Protein AF-A0A7S4KTT1-F1 (afdb_monomer_lite)

Sequence (158 aa):
GYRNRVDYTIGHRDDLTLSSSKPCIGFSTGAFKDGHHTVTRITPCKITSKIFTEIAQKAESFLQDWWKIHPTIFTGYDKRTHWGFWRRLSMRATHDQQIMLIVQTMSEEWLIEALGKNHDGKQTDVERDKGLFHRLQEEFTSVFSQMCASLQWQEHDG

Structure (mmCIF, N/CA/C/O backbone):
data_AF-A0A7S4KTT1-F1
#
_entry.id   AF-A0A7S4KTT1-F1
#
loop_
_atom_site.group_PDB
_atom_site.id
_atom_site.type_symbol
_atom_site.label_atom_id
_atom_site.label_alt_id
_atom_site.label_comp_id
_atom_site.label_asym_id
_atom_site.label_entity_id
_atom_site.label_seq_id
_atom_site.pdbx_PDB_ins_code
_atom_site.Cartn_x
_atom_site.Cartn_y
_atom_site.Cartn_z
_atom_site.occupancy
_atom_site.B_iso_or_equiv
_atom_site.auth_seq_id
_atom_site.auth_comp_id
_atom_site.auth_asym_id
_atom_site.auth_atom_id
_atom_site.pdbx_PDB_model_num
ATOM 1 N N . GLY A 1 1 ? -16.383 -0.518 15.746 1.00 64.56 1 GLY A N 1
ATOM 2 C CA . GLY A 1 1 ? -16.850 -1.389 14.651 1.00 64.56 1 GLY A CA 1
ATOM 3 C C . GLY A 1 1 ? -16.738 -2.843 15.066 1.00 64.56 1 GLY A C 1
ATOM 4 O O . GLY A 1 1 ? -15.915 -3.133 15.920 1.00 64.56 1 GLY A O 1
ATOM 5 N N . TYR A 1 2 ? -17.551 -3.739 14.498 1.00 83.62 2 TYR A N 1
ATOM 6 C CA . TYR A 1 2 ? -17.532 -5.176 14.828 1.00 83.62 2 TYR A CA 1
ATOM 7 C C . TYR A 1 2 ? -16.570 -5.994 13.950 1.00 83.62 2 TYR A C 1
ATOM 9 O O . TYR A 1 2 ? -16.252 -7.134 14.280 1.00 83.62 2 TYR A O 1
ATOM 17 N N . ARG A 1 3 ? -16.110 -5.452 12.809 1.00 88.19 3 ARG A N 1
ATOM 18 C CA . ARG A 1 3 ? -15.126 -6.140 11.968 1.00 88.19 3 ARG A CA 1
ATOM 19 C C . ARG A 1 3 ? -13.734 -5.991 12.560 1.00 88.19 3 ARG A C 1
ATOM 21 O O . ARG A 1 3 ? -13.213 -4.885 12.675 1.00 88.19 3 ARG A O 1
ATOM 28 N N . ASN A 1 4 ? -13.113 -7.133 12.819 1.00 90.12 4 ASN A N 1
ATOM 29 C CA . ASN A 1 4 ? -11.733 -7.237 13.274 1.00 90.12 4 ASN A CA 1
ATOM 30 C C . ASN A 1 4 ? -10.716 -7.332 12.123 1.00 90.12 4 ASN A C 1
ATOM 32 O O . ASN A 1 4 ? -9.525 -7.422 12.384 1.00 90.12 4 ASN A O 1
ATOM 36 N N . ARG A 1 5 ? -11.160 -7.328 10.859 1.00 93.69 5 ARG A N 1
ATOM 37 C CA . ARG A 1 5 ? -10.304 -7.366 9.666 1.00 93.69 5 ARG A CA 1
ATOM 38 C C . ARG A 1 5 ? -10.752 -6.333 8.638 1.00 93.69 5 ARG A C 1
ATOM 40 O O . ARG A 1 5 ? -11.953 -6.176 8.399 1.00 93.69 5 ARG A O 1
ATOM 47 N N . VAL A 1 6 ? -9.781 -5.698 7.988 1.00 93.94 6 VAL A N 1
ATOM 48 C CA . VAL A 1 6 ? -9.981 -4.824 6.831 1.00 93.94 6 VAL A CA 1
ATOM 49 C C . VAL A 1 6 ? -8.907 -5.082 5.776 1.00 93.94 6 VAL A C 1
ATOM 51 O O . VAL A 1 6 ? -7.746 -5.313 6.105 1.00 93.94 6 VAL A O 1
ATOM 54 N N . ASP A 1 7 ? -9.301 -5.044 4.507 1.00 94.50 7 ASP A N 1
ATOM 55 C CA . ASP A 1 7 ? -8.405 -5.179 3.363 1.00 94.50 7 ASP A CA 1
ATOM 56 C C . ASP A 1 7 ? -8.570 -3.930 2.484 1.00 94.50 7 ASP A C 1
ATOM 58 O O . ASP A 1 7 ? -9.612 -3.722 1.858 1.00 94.50 7 ASP A O 1
ATOM 62 N N . TYR A 1 8 ? -7.546 -3.082 2.464 1.00 94.81 8 TYR A N 1
ATOM 63 C CA . TYR A 1 8 ? -7.457 -1.890 1.632 1.00 94.81 8 TYR A CA 1
ATOM 64 C C . TYR A 1 8 ? -6.677 -2.177 0.350 1.00 94.81 8 TYR A C 1
ATOM 66 O O . TYR A 1 8 ? -5.670 -2.882 0.347 1.00 94.81 8 TYR A O 1
ATOM 74 N N . THR A 1 9 ? -7.123 -1.585 -0.750 1.00 93.94 9 THR A N 1
ATOM 75 C CA . THR A 1 9 ? -6.396 -1.570 -2.022 1.00 93.94 9 THR A CA 1
ATOM 76 C C . THR A 1 9 ? -5.395 -0.423 -2.027 1.00 93.94 9 THR A C 1
ATOM 78 O O . THR A 1 9 ? -5.699 0.654 -1.515 1.00 93.94 9 THR A O 1
ATOM 81 N N . ILE A 1 10 ? -4.218 -0.661 -2.611 1.00 94.12 10 ILE A N 1
ATOM 82 C CA . ILE A 1 10 ? -3.244 0.388 -2.908 1.00 94.12 10 ILE A CA 1
ATOM 83 C C . ILE A 1 10 ? -3.276 0.633 -4.416 1.00 94.12 10 ILE A C 1
ATOM 85 O O . ILE A 1 10 ? -3.119 -0.305 -5.193 1.00 94.12 10 ILE A O 1
ATOM 89 N N . GLY A 1 11 ? -3.526 1.870 -4.830 1.00 90.81 11 GLY A N 1
ATOM 90 C CA . GLY A 1 11 ? -3.758 2.209 -6.234 1.00 90.81 11 GLY A CA 1
ATOM 91 C C . GLY A 1 11 ? -3.631 3.705 -6.488 1.00 90.81 11 GLY A C 1
ATOM 92 O O . GLY A 1 11 ? -2.779 4.364 -5.886 1.00 90.81 11 GLY A O 1
ATOM 93 N N . HIS A 1 12 ? -4.495 4.232 -7.355 1.00 84.75 12 HIS A N 1
ATOM 94 C CA . HIS A 1 12 ? -4.546 5.646 -7.730 1.00 84.75 12 HIS A CA 1
ATOM 95 C C . HIS A 1 12 ? -5.918 6.255 -7.428 1.00 84.75 12 HIS A C 1
ATOM 97 O O . HIS A 1 12 ? -6.932 5.550 -7.423 1.00 84.75 12 HIS A O 1
ATOM 103 N N . ARG A 1 13 ? -5.948 7.568 -7.178 1.00 81.38 13 ARG A N 1
ATOM 104 C CA . ARG A 1 13 ? -7.190 8.341 -7.064 1.00 81.38 13 ARG A CA 1
ATOM 105 C C . ARG A 1 13 ? -7.306 9.297 -8.245 1.00 81.38 13 ARG A C 1
ATOM 107 O O . ARG A 1 13 ? -6.328 9.953 -8.590 1.00 81.38 13 ARG A O 1
ATOM 114 N N . ASP A 1 14 ? -8.512 9.414 -8.792 1.00 65.62 14 ASP A N 1
ATOM 115 C CA . ASP A 1 14 ? -8.819 10.335 -9.897 1.00 65.62 14 ASP A CA 1
ATOM 116 C C . ASP A 1 14 ? -8.862 11.806 -9.453 1.00 65.62 14 ASP A C 1
ATOM 118 O O . ASP A 1 14 ? -8.792 12.711 -10.279 1.00 65.62 14 ASP A O 1
ATOM 122 N N . ASP A 1 15 ? -8.977 12.066 -8.147 1.00 61.91 15 ASP A N 1
ATOM 123 C CA . ASP A 1 15 ? -9.037 13.418 -7.581 1.00 61.91 15 ASP A CA 1
ATOM 124 C C . ASP A 1 15 ? -7.660 14.083 -7.408 1.00 61.91 15 ASP A C 1
ATOM 126 O O . ASP A 1 15 ? -7.572 15.241 -6.992 1.00 61.91 15 ASP A O 1
ATOM 130 N N . LEU A 1 16 ? -6.584 13.369 -7.741 1.00 57.59 16 LEU A N 1
ATOM 131 C CA . LEU A 1 16 ? -5.241 13.913 -7.861 1.00 57.59 16 LEU A CA 1
ATOM 132 C C . LEU A 1 16 ? -5.032 14.294 -9.327 1.00 57.59 16 LEU A C 1
ATOM 134 O O . LEU A 1 16 ? -4.976 13.435 -10.201 1.00 57.59 16 LEU A O 1
ATOM 138 N N . THR A 1 17 ? -4.940 15.596 -9.602 1.00 50.34 17 THR A N 1
ATOM 139 C CA . THR A 1 17 ? -4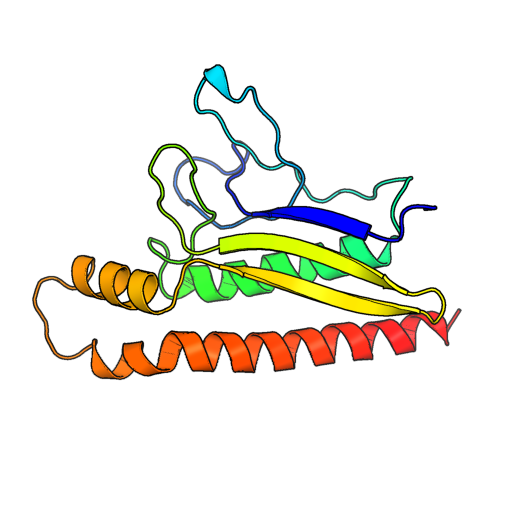.648 16.148 -10.932 1.00 50.34 17 THR A CA 1
ATOM 140 C C . THR A 1 17 ? -3.523 15.363 -11.613 1.00 50.34 17 THR A C 1
ATOM 142 O O . THR A 1 17 ? -2.406 15.372 -11.104 1.00 50.34 17 THR A O 1
ATOM 145 N N . LEU A 1 18 ? -3.881 14.696 -12.719 1.00 49.38 18 LEU A N 1
ATOM 146 C CA . LEU A 1 18 ? -3.184 13.901 -13.754 1.00 49.38 18 LEU A CA 1
ATOM 147 C C . LEU A 1 18 ? -1.637 13.784 -13.851 1.00 49.38 18 LEU A C 1
ATOM 149 O O . LEU A 1 18 ? -1.170 13.088 -14.748 1.00 49.38 18 LEU A O 1
ATOM 153 N N . SER A 1 19 ? -0.810 14.389 -12.999 1.00 48.78 19 SER A N 1
ATOM 154 C CA . SER A 1 19 ? 0.653 14.386 -13.142 1.00 48.78 19 SER A CA 1
ATOM 155 C C . SER A 1 19 ? 1.408 13.454 -12.192 1.00 48.78 19 SER A C 1
ATOM 157 O O . SER A 1 19 ? 2.616 13.303 -12.356 1.00 48.78 19 SER A O 1
ATOM 159 N N . SER A 1 20 ? 0.760 12.797 -11.222 1.00 55.12 20 SER A N 1
ATOM 160 C CA . SER A 1 20 ? 1.477 11.847 -10.359 1.00 55.12 20 SER A CA 1
ATOM 161 C C . SER A 1 20 ? 0.667 10.605 -10.008 1.00 55.12 20 SER A C 1
ATOM 163 O O . SER A 1 20 ? -0.360 10.660 -9.338 1.00 55.12 20 SER A O 1
ATOM 165 N N . SER A 1 21 ? 1.204 9.452 -10.403 1.00 72.94 21 SER A N 1
ATOM 166 C CA . SER A 1 21 ? 0.824 8.087 -10.015 1.00 72.94 21 SER A CA 1
ATOM 167 C C . SER A 1 21 ? 1.103 7.792 -8.529 1.00 72.94 21 SER A C 1
ATOM 169 O O . SER A 1 21 ? 1.475 6.676 -8.155 1.00 72.94 21 SER A O 1
ATOM 171 N N . LYS A 1 22 ? 0.944 8.797 -7.660 1.00 88.56 22 LYS A N 1
ATOM 172 C CA . LYS A 1 22 ? 1.240 8.711 -6.234 1.00 88.56 22 LYS A CA 1
ATOM 173 C C . LYS A 1 22 ? 0.4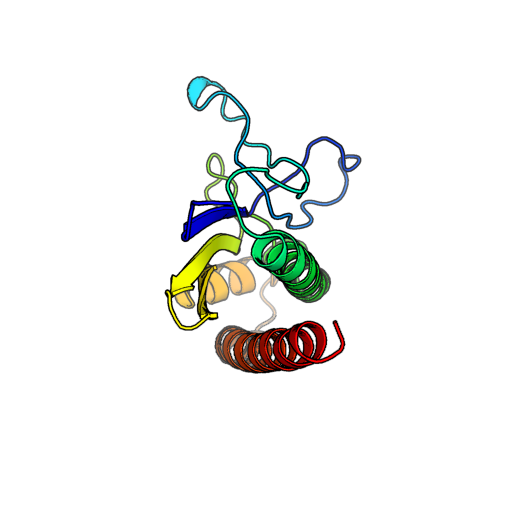16 7.574 -5.616 1.00 88.56 22 LYS A C 1
ATOM 175 O O . LYS A 1 22 ? -0.801 7.534 -5.830 1.00 88.56 22 LYS A O 1
ATOM 180 N N . PRO A 1 23 ? 1.038 6.640 -4.873 1.00 92.00 23 PRO A N 1
ATOM 181 C CA . PRO A 1 23 ? 0.302 5.553 -4.253 1.00 92.00 23 PRO A CA 1
ATOM 182 C C . PRO A 1 23 ? -0.651 6.106 -3.195 1.00 92.00 23 PRO A C 1
ATOM 184 O O . PRO A 1 23 ? -0.327 7.017 -2.424 1.00 92.00 23 PRO A O 1
ATOM 187 N N . CYS A 1 24 ? -1.841 5.526 -3.158 1.00 92.56 24 CYS A N 1
ATOM 188 C CA . CYS A 1 24 ? -2.866 5.851 -2.183 1.00 92.56 24 CYS A CA 1
ATOM 189 C C . CYS A 1 24 ? -3.562 4.580 -1.704 1.00 92.56 24 CYS A C 1
ATOM 191 O O . CYS A 1 24 ? -3.645 3.591 -2.432 1.00 92.56 24 CYS A O 1
ATOM 193 N N . ILE A 1 25 ? -4.057 4.617 -0.473 1.00 93.75 25 ILE A N 1
ATOM 194 C CA . ILE A 1 25 ? -4.714 3.505 0.205 1.00 93.75 25 ILE A CA 1
ATOM 195 C C . ILE A 1 25 ? -6.206 3.821 0.333 1.00 93.75 25 ILE A C 1
ATOM 197 O O . ILE A 1 25 ? -6.603 4.974 0.499 1.00 93.75 25 ILE A O 1
ATOM 201 N N . GLY A 1 26 ? -7.055 2.802 0.239 1.00 93.25 26 GLY A N 1
ATOM 202 C CA . GLY A 1 26 ? -8.500 2.951 0.400 1.00 93.25 26 GLY A CA 1
ATOM 203 C C . GLY A 1 26 ? -9.268 1.738 -0.102 1.00 93.25 26 GLY A C 1
ATOM 204 O O . GLY A 1 26 ? -8.701 0.663 -0.304 1.00 93.25 26 GLY A O 1
ATOM 205 N N . PHE A 1 27 ? -10.576 1.882 -0.290 1.00 90.88 27 PHE A N 1
ATOM 206 C CA . PHE A 1 27 ? -11.382 0.816 -0.876 1.00 90.88 27 PHE A CA 1
ATOM 207 C C . PHE A 1 27 ? -11.353 0.922 -2.396 1.00 90.88 27 PHE A C 1
ATOM 209 O O . PHE A 1 27 ? -11.365 2.019 -2.947 1.00 90.88 27 PHE A O 1
ATOM 216 N N . SER A 1 28 ? -11.297 -0.223 -3.076 1.00 87.88 28 SER A N 1
ATOM 217 C CA . SER A 1 28 ? -11.386 -0.240 -4.534 1.00 87.88 28 SER A CA 1
ATOM 218 C C . SER A 1 28 ? -12.786 0.190 -4.964 1.00 87.88 28 SER A C 1
ATOM 220 O O . SER A 1 28 ? -13.782 -0.349 -4.478 1.00 87.88 28 SER A O 1
ATOM 222 N N . THR A 1 29 ? -12.843 1.134 -5.895 1.00 83.25 29 THR A N 1
ATOM 223 C CA . THR A 1 29 ? -14.057 1.600 -6.564 1.00 83.25 29 THR A CA 1
ATOM 224 C C . THR A 1 29 ? -13.893 1.522 -8.076 1.00 83.25 29 THR A C 1
ATOM 226 O O . THR A 1 29 ? -12.777 1.568 -8.595 1.00 83.25 29 THR A O 1
ATOM 229 N N . GLY A 1 30 ? -15.017 1.379 -8.780 1.00 73.38 30 GLY A N 1
ATOM 230 C CA . GLY A 1 30 ? -15.055 1.228 -10.237 1.00 73.38 30 GLY A CA 1
ATOM 231 C C . GLY A 1 30 ? -15.465 -0.172 -10.696 1.00 73.38 30 GLY A C 1
ATOM 232 O O . GLY A 1 30 ? -15.377 -1.154 -9.952 1.00 73.38 30 GLY A O 1
ATOM 233 N N . ALA A 1 31 ? -15.965 -0.256 -11.929 1.00 60.03 31 ALA A N 1
ATOM 234 C CA . ALA A 1 31 ? -16.380 -1.508 -12.544 1.00 60.03 31 ALA A CA 1
ATOM 235 C C . ALA A 1 31 ? -15.168 -2.238 -13.137 1.00 60.03 31 ALA A C 1
ATOM 237 O O . ALA A 1 31 ? -14.434 -1.694 -13.958 1.00 60.03 31 ALA A O 1
ATOM 238 N N . PHE A 1 32 ? -14.999 -3.513 -12.772 1.00 58.69 32 PHE A N 1
ATOM 239 C CA . PHE A 1 32 ? -13.910 -4.372 -13.263 1.00 58.69 32 PHE A CA 1
ATOM 240 C C . PHE A 1 32 ? -13.870 -4.487 -14.799 1.00 58.69 32 PHE A C 1
ATOM 242 O O . PHE A 1 32 ? -12.824 -4.768 -15.372 1.00 58.69 32 PHE A O 1
ATOM 249 N N . LYS A 1 33 ? -15.009 -4.260 -15.463 1.00 56.84 33 LYS A N 1
ATOM 250 C CA . LYS A 1 33 ? -15.188 -4.413 -16.910 1.00 56.84 33 LYS A CA 1
ATOM 251 C C . LYS A 1 33 ? -14.526 -3.303 -17.737 1.00 56.84 33 LYS A C 1
ATOM 253 O O . LYS A 1 33 ? -14.133 -3.570 -18.866 1.00 56.84 33 LYS A O 1
ATOM 258 N N . ASP A 1 34 ? -14.358 -2.109 -17.168 1.00 55.84 34 ASP A N 1
ATOM 259 C CA . ASP A 1 34 ? -13.923 -0.919 -17.918 1.00 55.84 34 ASP A CA 1
ATOM 260 C C . ASP A 1 34 ? -12.457 -0.548 -17.646 1.00 55.84 34 ASP A C 1
ATOM 262 O O . ASP A 1 34 ? -11.979 0.496 -18.078 1.00 55.84 34 ASP A O 1
ATOM 266 N N . GLY A 1 35 ? -11.728 -1.377 -16.889 1.00 52.38 35 GLY A N 1
ATOM 267 C CA . GLY A 1 35 ? -10.322 -1.133 -16.543 1.00 52.38 35 GLY A CA 1
ATOM 268 C C . GLY A 1 35 ? -10.087 0.063 -15.611 1.00 52.38 35 GLY A C 1
ATOM 269 O O . GLY A 1 35 ? -8.944 0.325 -15.240 1.00 52.38 35 GLY A O 1
ATOM 270 N N . HIS A 1 36 ? -11.146 0.765 -15.197 1.00 55.44 36 HIS A N 1
ATOM 271 C CA . HIS A 1 36 ? -11.091 1.850 -14.226 1.00 55.44 36 HIS A CA 1
ATOM 272 C C . HIS A 1 36 ? -11.044 1.287 -12.803 1.00 55.44 36 HIS A C 1
ATOM 274 O O . HIS A 1 36 ? -12.045 0.824 -12.251 1.00 55.44 36 HIS A O 1
ATOM 280 N N . HIS A 1 37 ? -9.856 1.340 -12.204 1.00 72.31 37 HIS A N 1
ATOM 281 C CA . HIS A 1 37 ? -9.630 0.994 -10.808 1.00 72.31 37 HIS A CA 1
ATOM 282 C C . HIS A 1 37 ? -9.158 2.222 -10.052 1.00 72.31 37 HIS A C 1
ATOM 284 O O . HIS A 1 37 ? -7.983 2.579 -10.094 1.00 72.31 37 HIS A O 1
ATOM 290 N N . THR A 1 38 ? -10.086 2.840 -9.334 1.00 83.25 38 THR A N 1
ATOM 291 C CA . THR A 1 38 ? -9.767 3.930 -8.424 1.00 83.25 38 THR A CA 1
ATOM 292 C C . THR A 1 38 ? -9.805 3.441 -6.995 1.00 83.25 38 THR A C 1
ATOM 294 O O . THR A 1 38 ? -10.389 2.402 -6.663 1.00 83.25 38 THR A O 1
ATOM 297 N N . VAL A 1 39 ? -9.140 4.193 -6.137 1.00 88.31 39 VAL A N 1
ATOM 298 C CA . VAL A 1 39 ? -9.132 3.961 -4.706 1.00 88.31 39 VAL A CA 1
ATOM 299 C C . VAL A 1 39 ? -9.805 5.145 -4.028 1.00 88.31 39 VAL A C 1
ATOM 301 O O . VAL A 1 39 ? -9.506 6.302 -4.320 1.00 88.31 39 VAL A O 1
ATOM 304 N N . THR A 1 40 ? -10.730 4.871 -3.112 1.00 89.19 40 THR A N 1
ATOM 305 C CA . THR A 1 40 ? -11.375 5.930 -2.329 1.00 89.19 40 THR A CA 1
ATOM 306 C C . THR A 1 40 ? -10.379 6.612 -1.398 1.00 89.19 40 THR A C 1
ATOM 308 O O . THR A 1 40 ? -9.320 6.076 -1.065 1.00 89.19 40 THR A O 1
ATOM 311 N N . ARG A 1 41 ? -10.744 7.782 -0.872 1.00 87.19 41 ARG A N 1
ATOM 312 C CA . ARG A 1 41 ? -10.058 8.316 0.309 1.00 87.19 41 ARG A CA 1
ATOM 313 C C . ARG A 1 41 ? -10.299 7.419 1.520 1.00 87.19 41 ARG A C 1
ATOM 315 O O . ARG A 1 41 ? -11.371 6.823 1.656 1.00 87.19 41 ARG A O 1
ATOM 322 N N . ILE A 1 42 ? -9.306 7.345 2.403 1.00 88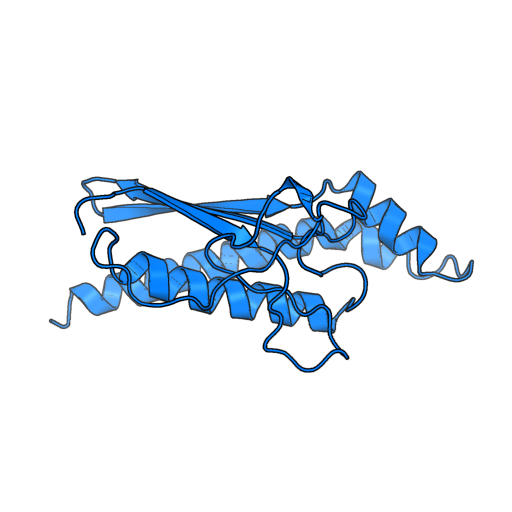.38 42 ILE A N 1
ATOM 323 C CA . ILE A 1 42 ? -9.472 6.738 3.723 1.00 88.38 42 ILE A CA 1
ATOM 324 C C . ILE A 1 42 ? -10.391 7.644 4.538 1.00 88.38 42 ILE A C 1
ATOM 326 O O . ILE A 1 42 ? -10.033 8.771 4.874 1.00 88.38 42 ILE A O 1
ATOM 330 N N . THR A 1 43 ? -11.576 7.140 4.859 1.00 84.88 43 THR A N 1
ATOM 331 C CA . THR A 1 43 ? -12.533 7.800 5.746 1.00 84.88 43 THR A CA 1
ATOM 332 C C . THR A 1 43 ? -12.904 6.864 6.895 1.00 84.88 43 THR A C 1
ATOM 334 O O . THR A 1 43 ? -12.807 5.638 6.750 1.00 84.88 43 THR A O 1
ATOM 337 N N . PRO A 1 44 ? -13.321 7.406 8.055 1.00 84.00 44 PRO A N 1
ATOM 338 C CA . PRO A 1 44 ? -13.806 6.587 9.155 1.00 84.00 44 PRO A CA 1
ATOM 339 C C . PRO A 1 44 ? -14.950 5.677 8.699 1.00 84.00 44 PRO A C 1
ATOM 341 O O . PRO A 1 44 ? -15.958 6.137 8.162 1.00 84.00 44 PRO A O 1
ATOM 344 N N . CYS A 1 45 ? -14.809 4.375 8.934 1.00 83.31 45 CYS A N 1
ATOM 345 C CA . CYS A 1 45 ? -15.813 3.387 8.564 1.00 83.31 45 CYS A CA 1
ATOM 346 C C . CYS A 1 45 ? -16.513 2.860 9.822 1.00 83.31 45 CYS A C 1
ATOM 348 O O . CYS A 1 45 ? -15.863 2.375 10.745 1.00 83.31 45 CYS A O 1
ATOM 350 N N . LYS A 1 46 ? -17.853 2.918 9.863 1.00 85.69 46 LYS A N 1
ATOM 351 C CA . LYS A 1 46 ? -18.650 2.531 11.049 1.00 85.69 46 LYS A CA 1
ATOM 352 C C . LYS A 1 46 ? -18.393 1.089 11.509 1.00 85.69 46 LYS A C 1
ATOM 354 O O . LYS A 1 46 ? -18.513 0.775 12.693 1.00 85.69 46 LYS A O 1
ATOM 359 N N . ILE A 1 47 ? -18.061 0.202 10.570 1.00 86.81 47 ILE A N 1
ATOM 360 C CA . ILE A 1 47 ? -17.904 -1.231 10.839 1.00 86.81 47 ILE A CA 1
ATOM 361 C C . ILE A 1 47 ? -16.487 -1.624 11.264 1.00 86.81 47 ILE A C 1
ATOM 363 O O . ILE A 1 47 ? -16.337 -2.693 11.850 1.00 86.81 47 ILE A O 1
ATOM 367 N N . THR A 1 48 ? -15.476 -0.778 11.058 1.00 87.06 48 THR A N 1
ATOM 368 C CA . THR A 1 48 ? -14.096 -1.014 11.515 1.00 87.06 48 THR A CA 1
ATOM 369 C C . THR A 1 48 ? -13.776 -0.187 12.762 1.00 87.06 48 THR A C 1
ATOM 371 O O . THR A 1 48 ? -14.551 0.683 13.162 1.00 87.06 48 THR A O 1
ATOM 374 N N . SER A 1 49 ? -12.669 -0.491 13.441 1.00 86.06 49 SER A N 1
ATOM 375 C CA . SER A 1 49 ? -12.136 0.391 14.488 1.00 86.06 49 SER A CA 1
ATOM 376 C C . SER A 1 49 ? -11.466 1.622 13.860 1.00 86.06 49 SER A C 1
ATOM 378 O O . SER A 1 49 ? -10.974 1.545 12.731 1.00 86.06 49 SER A O 1
ATOM 380 N N . LYS A 1 50 ? -11.443 2.746 14.590 1.00 87.81 50 LYS A N 1
ATOM 381 C CA . LYS A 1 50 ? -10.748 3.981 14.180 1.00 87.81 50 LYS A CA 1
ATOM 382 C C . LYS A 1 50 ? -9.250 3.746 13.981 1.00 87.81 50 LYS A C 1
ATOM 384 O O . LYS A 1 50 ? -8.668 4.294 13.052 1.00 87.81 50 LYS A O 1
ATOM 389 N N . ILE A 1 51 ? -8.682 2.827 14.762 1.00 87.06 51 ILE A N 1
ATOM 390 C CA . ILE A 1 51 ? -7.266 2.467 14.710 1.00 87.06 51 ILE A CA 1
ATOM 391 C C . ILE A 1 51 ? -6.810 2.030 13.312 1.00 87.06 51 ILE A C 1
ATOM 393 O O . ILE A 1 51 ? -5.731 2.387 12.855 1.00 87.06 51 ILE A O 1
ATOM 397 N N . PHE A 1 52 ? -7.664 1.316 12.571 1.00 90.44 52 PHE A N 1
ATOM 398 C CA . PHE A 1 52 ? -7.351 0.893 11.206 1.00 90.44 52 PHE A CA 1
ATOM 399 C C . PHE A 1 52 ? -7.282 2.072 10.238 1.00 90.44 52 PHE A C 1
ATOM 401 O O . PHE A 1 52 ? -6.479 2.049 9.310 1.00 90.44 52 PHE A O 1
ATOM 408 N N . THR A 1 53 ? -8.108 3.097 10.445 1.00 91.19 53 THR A N 1
ATOM 409 C CA . THR A 1 53 ? -8.089 4.324 9.643 1.00 91.19 53 THR A CA 1
ATOM 410 C C . THR A 1 53 ? -6.797 5.102 9.890 1.00 91.19 53 THR A C 1
ATOM 412 O O . THR A 1 53 ? -6.151 5.512 8.930 1.00 91.19 53 THR A O 1
ATOM 415 N N . GLU A 1 54 ? -6.384 5.244 11.148 1.00 89.81 54 GLU A N 1
ATOM 416 C CA . GLU A 1 54 ? -5.152 5.948 11.528 1.00 89.81 54 GLU A CA 1
ATOM 417 C C . GLU A 1 54 ? -3.900 5.231 11.015 1.00 89.81 54 GLU A C 1
ATOM 419 O O . GLU A 1 54 ? -3.036 5.850 10.390 1.00 89.81 54 GLU A O 1
ATOM 424 N N . ILE A 1 55 ? -3.829 3.908 11.193 1.00 91.00 55 ILE A N 1
ATOM 425 C CA . ILE A 1 55 ? -2.720 3.109 10.667 1.00 91.00 55 ILE A CA 1
ATOM 426 C C . ILE A 1 55 ? -2.685 3.176 9.136 1.00 91.00 55 ILE A C 1
ATOM 428 O O . ILE A 1 55 ? -1.613 3.353 8.563 1.00 91.00 55 ILE A O 1
ATOM 432 N N . ALA A 1 56 ? -3.833 3.101 8.453 1.00 92.62 56 ALA A N 1
ATOM 433 C CA . ALA A 1 56 ? -3.882 3.221 6.996 1.00 92.62 56 ALA A CA 1
ATOM 434 C C . ALA A 1 56 ? -3.375 4.587 6.501 1.00 92.62 56 ALA A C 1
ATOM 436 O O . ALA A 1 56 ? -2.691 4.645 5.482 1.00 92.62 56 ALA A O 1
ATOM 437 N N . GLN A 1 57 ? -3.668 5.678 7.215 1.00 91.88 57 GLN A N 1
ATOM 438 C CA . GLN A 1 57 ? -3.169 7.016 6.873 1.00 91.88 57 GLN A CA 1
ATOM 439 C C . GLN A 1 57 ? -1.652 7.121 7.052 1.00 91.88 57 GLN A C 1
ATOM 441 O O . GLN A 1 57 ? -0.965 7.627 6.168 1.00 91.88 57 GLN A O 1
ATOM 446 N N . LYS A 1 58 ? -1.113 6.601 8.162 1.00 91.75 58 LYS A N 1
ATOM 447 C CA . LYS A 1 58 ? 0.339 6.563 8.379 1.00 91.75 58 LYS A CA 1
ATOM 448 C C . LYS A 1 58 ? 1.039 5.668 7.350 1.00 91.75 58 LYS A C 1
ATOM 450 O O . LYS A 1 58 ? 2.094 6.036 6.839 1.00 91.75 58 LYS A O 1
ATOM 455 N N . ALA A 1 59 ? 0.441 4.523 7.014 1.00 93.00 59 ALA A N 1
ATOM 456 C CA . ALA A 1 59 ? 0.944 3.635 5.974 1.00 93.00 59 ALA A CA 1
ATOM 457 C C . ALA A 1 59 ? 0.958 4.340 4.612 1.00 93.00 59 ALA A C 1
ATOM 459 O O . ALA A 1 59 ? 1.970 4.283 3.928 1.00 93.00 59 ALA A O 1
ATOM 460 N N . GLU A 1 60 ? -0.105 5.062 4.240 1.00 93.75 60 GLU A N 1
ATOM 461 C CA . GLU A 1 60 ? -0.139 5.851 3.002 1.00 93.75 60 GLU A CA 1
ATOM 462 C C . GLU A 1 60 ? 1.031 6.841 2.927 1.00 93.75 60 GLU A C 1
ATOM 464 O O . GLU A 1 60 ? 1.713 6.877 1.905 1.00 93.75 60 GLU A O 1
ATOM 469 N N . SER A 1 61 ? 1.319 7.579 4.004 1.00 92.31 61 SER A N 1
ATOM 470 C CA . SER A 1 61 ? 2.480 8.479 4.056 1.00 92.31 61 SER A CA 1
ATOM 471 C C . SER A 1 61 ? 3.802 7.742 3.820 1.00 92.31 61 SER A C 1
ATOM 473 O O . SER A 1 61 ? 4.590 8.174 2.984 1.00 92.31 61 SER A O 1
ATOM 475 N N . PHE A 1 62 ? 4.007 6.589 4.468 1.00 93.38 62 PHE A N 1
ATOM 476 C CA . PHE A 1 62 ? 5.201 5.758 4.272 1.00 93.38 62 PHE A CA 1
ATOM 477 C C . PHE A 1 62 ? 5.379 5.320 2.805 1.00 93.38 62 PHE A C 1
ATOM 479 O O . PHE A 1 62 ? 6.461 5.471 2.236 1.00 93.38 62 PHE A O 1
ATOM 486 N N . LEU A 1 63 ? 4.312 4.846 2.148 1.00 93.69 63 LEU A N 1
ATOM 487 C CA . LEU A 1 63 ? 4.374 4.467 0.727 1.00 93.69 63 LEU A CA 1
ATOM 488 C C . LEU A 1 63 ? 4.710 5.665 -0.167 1.00 93.69 63 LEU A C 1
ATOM 490 O O . LEU A 1 63 ? 5.406 5.533 -1.174 1.00 93.69 63 LEU A O 1
ATOM 494 N N . GLN A 1 64 ? 4.193 6.839 0.193 1.00 92.75 64 GLN A N 1
ATOM 495 C CA . GLN A 1 64 ? 4.413 8.080 -0.536 1.00 92.75 64 GLN A CA 1
ATOM 496 C C . GLN A 1 64 ? 5.829 8.630 -0.364 1.00 92.75 64 GLN A C 1
ATOM 498 O O . GLN A 1 64 ? 6.303 9.325 -1.260 1.00 92.75 64 GLN A O 1
ATOM 503 N N . ASP A 1 65 ? 6.509 8.325 0.738 1.00 92.69 65 ASP A N 1
ATOM 504 C CA . ASP A 1 65 ? 7.918 8.665 0.921 1.00 92.69 65 ASP A CA 1
ATOM 505 C C . ASP A 1 65 ? 8.814 7.809 0.020 1.00 92.69 65 ASP A C 1
ATOM 507 O O . ASP A 1 65 ? 9.638 8.358 -0.709 1.00 92.69 65 ASP A O 1
ATOM 511 N N . TRP A 1 66 ? 8.560 6.500 -0.062 1.00 91.44 66 TRP A N 1
ATOM 512 C CA . TRP A 1 66 ? 9.232 5.610 -1.019 1.00 91.44 66 TRP A CA 1
ATOM 513 C C . TRP A 1 66 ? 8.943 5.972 -2.480 1.00 91.44 66 TRP A C 1
ATOM 515 O O . TRP A 1 66 ? 9.834 5.937 -3.331 1.00 91.44 66 TRP A O 1
ATOM 525 N N . TRP A 1 67 ? 7.715 6.403 -2.776 1.00 91.69 67 TRP A N 1
ATOM 526 C CA . TRP A 1 67 ? 7.354 6.930 -4.093 1.00 91.69 67 TRP A CA 1
ATOM 527 C C . TRP A 1 67 ? 8.230 8.109 -4.528 1.00 91.69 67 TRP A C 1
ATOM 529 O O . TRP A 1 67 ? 8.583 8.187 -5.700 1.00 91.69 67 TRP A O 1
ATOM 539 N N . LYS A 1 68 ? 8.647 8.993 -3.613 1.00 88.56 68 LYS A N 1
ATOM 540 C CA . LYS A 1 68 ? 9.528 10.123 -3.963 1.00 88.56 68 LYS A CA 1
ATOM 541 C C . LYS A 1 68 ? 10.907 9.668 -4.454 1.00 88.56 68 LYS A C 1
ATOM 543 O O . LYS A 1 68 ? 11.544 10.420 -5.183 1.00 88.56 68 LYS A O 1
ATOM 548 N N . ILE A 1 69 ? 11.355 8.471 -4.065 1.00 87.12 69 ILE A N 1
ATOM 549 C CA . ILE A 1 69 ? 12.657 7.913 -4.458 1.00 87.12 69 ILE A CA 1
ATOM 550 C C . ILE A 1 69 ? 12.597 7.395 -5.903 1.00 87.12 69 ILE A C 1
ATOM 552 O O . ILE A 1 69 ? 13.429 7.777 -6.719 1.00 87.12 69 ILE A O 1
ATOM 556 N N . HIS A 1 70 ? 11.578 6.592 -6.243 1.00 86.12 70 HIS A N 1
ATOM 557 C CA . HIS A 1 70 ? 11.327 6.137 -7.621 1.00 86.12 70 HIS A CA 1
ATOM 558 C C . HIS A 1 70 ? 9.848 6.318 -8.013 1.00 86.12 70 HIS A C 1
ATOM 560 O O . HIS A 1 70 ? 9.060 5.366 -7.913 1.00 86.12 70 HIS A O 1
ATOM 566 N N . PRO A 1 71 ? 9.457 7.508 -8.515 1.00 87.00 71 PRO A N 1
ATOM 567 C CA . PRO A 1 71 ? 8.057 7.855 -8.791 1.00 87.00 71 PRO A CA 1
ATOM 568 C C . PRO A 1 71 ? 7.364 7.002 -9.854 1.00 87.00 71 PRO A C 1
ATOM 570 O O . PRO A 1 71 ? 6.135 6.984 -9.923 1.00 87.00 71 PRO A O 1
ATOM 573 N N . THR A 1 72 ? 8.138 6.308 -10.689 1.00 86.56 72 THR A N 1
ATOM 574 C CA . THR A 1 72 ? 7.642 5.416 -11.743 1.00 86.56 72 THR A CA 1
ATOM 575 C C . THR A 1 72 ? 7.528 3.960 -11.294 1.00 86.56 72 THR A C 1
ATOM 577 O O . THR A 1 72 ? 6.843 3.195 -11.962 1.00 86.56 72 THR A O 1
ATOM 580 N N . ILE A 1 73 ? 8.156 3.563 -10.180 1.00 89.44 73 ILE A N 1
ATOM 581 C CA . ILE A 1 73 ? 8.217 2.165 -9.708 1.00 89.44 73 ILE A CA 1
ATOM 582 C C . ILE A 1 73 ? 7.357 1.978 -8.458 1.00 89.44 73 ILE A C 1
ATOM 584 O O . ILE A 1 73 ? 6.505 1.088 -8.408 1.00 89.44 73 ILE A O 1
ATOM 588 N N . PHE A 1 74 ? 7.538 2.847 -7.460 1.00 92.19 74 PHE A N 1
ATOM 589 C CA . PHE A 1 74 ? 6.836 2.802 -6.173 1.00 92.19 74 PHE A CA 1
ATOM 590 C C . PHE A 1 74 ? 5.435 3.411 -6.255 1.00 92.19 74 PHE A C 1
ATOM 592 O O . PHE A 1 74 ? 5.002 4.184 -5.402 1.00 92.19 74 PHE A O 1
ATOM 599 N N . THR A 1 75 ? 4.712 3.053 -7.308 1.00 92.56 75 THR A N 1
ATOM 600 C CA . THR A 1 75 ? 3.328 3.441 -7.555 1.00 92.56 75 THR A CA 1
ATOM 601 C C . THR A 1 75 ? 2.364 2.390 -7.006 1.00 92.56 75 THR A C 1
ATOM 603 O O . THR A 1 75 ? 2.753 1.267 -6.667 1.00 92.56 75 THR A O 1
ATOM 606 N N . GLY A 1 76 ? 1.086 2.757 -6.899 1.00 91.56 76 GLY A N 1
ATOM 607 C CA . GLY A 1 76 ? 0.023 1.778 -6.683 1.00 91.56 76 GLY A CA 1
ATOM 608 C C . GLY A 1 76 ? -0.103 0.834 -7.881 1.00 91.56 76 GLY A C 1
ATOM 609 O O . GLY A 1 76 ? 0.177 1.223 -9.012 1.00 91.56 76 GLY A O 1
ATOM 610 N N . TYR A 1 77 ? -0.496 -0.409 -7.624 1.00 90.62 77 TYR A N 1
ATOM 611 C CA . TYR A 1 77 ? -0.604 -1.439 -8.649 1.00 90.62 77 TYR A CA 1
ATOM 612 C C . TYR A 1 77 ? -1.803 -1.188 -9.565 1.00 90.62 77 TYR A C 1
ATOM 614 O O . TYR A 1 77 ? -2.960 -1.263 -9.140 1.00 90.62 77 TYR A O 1
ATOM 622 N N . ASP A 1 78 ? -1.524 -0.966 -10.844 1.00 86.50 78 ASP A N 1
ATOM 623 C CA . ASP A 1 78 ? -2.520 -0.894 -11.902 1.00 86.50 78 ASP A CA 1
ATOM 624 C C . ASP A 1 78 ? -2.765 -2.298 -12.476 1.00 86.50 78 ASP A C 1
ATOM 626 O O . ASP A 1 78 ? -1.890 -2.934 -13.064 1.00 86.50 78 ASP A O 1
ATOM 630 N N . LYS A 1 79 ? -3.997 -2.791 -12.319 1.00 83.38 79 LYS A N 1
ATOM 631 C CA . LYS A 1 79 ? -4.409 -4.115 -12.809 1.00 83.38 79 LYS A CA 1
ATOM 632 C C . LYS A 1 79 ? -4.450 -4.214 -14.333 1.00 83.38 79 LYS A C 1
ATOM 634 O O . LYS A 1 79 ? -4.388 -5.328 -14.837 1.00 83.38 79 LYS A O 1
ATOM 639 N N . ARG A 1 80 ? -4.589 -3.095 -15.051 1.00 82.44 80 ARG A N 1
ATOM 640 C CA . ARG A 1 80 ? -4.649 -3.057 -16.518 1.00 82.44 80 ARG A CA 1
ATOM 641 C C . ARG A 1 80 ? -3.259 -3.180 -17.127 1.00 82.44 80 ARG A C 1
ATOM 643 O O . ARG A 1 80 ? -3.077 -3.907 -18.095 1.00 82.44 80 ARG A O 1
ATOM 650 N N . THR A 1 81 ? -2.292 -2.450 -16.577 1.00 86.69 81 THR A N 1
ATOM 651 C CA . THR A 1 81 ? -0.902 -2.448 -17.064 1.00 86.69 81 THR A CA 1
ATOM 652 C C . THR A 1 81 ? -0.019 -3.467 -16.347 1.00 86.69 81 THR A C 1
ATOM 654 O O . THR A 1 81 ? 1.098 -3.717 -16.787 1.00 86.69 81 THR A O 1
ATOM 657 N N . HIS A 1 82 ? -0.518 -4.067 -15.261 1.00 88.00 82 HIS A N 1
ATOM 658 C CA . HIS A 1 82 ? 0.233 -4.937 -14.355 1.00 88.00 82 HIS A CA 1
ATOM 659 C C . HIS A 1 82 ? 1.500 -4.275 -13.794 1.00 88.00 82 HIS A C 1
ATOM 661 O O . HIS A 1 82 ? 2.481 -4.956 -13.488 1.00 88.00 82 HIS A O 1
ATOM 667 N N . TRP A 1 83 ? 1.466 -2.951 -13.640 1.00 88.94 83 TRP A N 1
ATOM 668 C CA . TRP A 1 83 ? 2.600 -2.142 -13.217 1.00 88.94 83 TRP A CA 1
ATOM 669 C C . TRP A 1 83 ? 2.349 -1.473 -11.866 1.00 88.94 83 TRP A C 1
ATOM 671 O O . TRP A 1 83 ? 1.219 -1.117 -11.538 1.00 88.94 83 TRP A O 1
ATOM 681 N N . GLY A 1 84 ? 3.419 -1.278 -11.098 1.00 91.19 84 GLY A N 1
ATOM 682 C CA . GLY A 1 84 ? 3.409 -0.632 -9.789 1.00 91.19 84 GLY A CA 1
ATOM 683 C C . GLY A 1 84 ? 3.718 -1.600 -8.654 1.00 91.19 84 GLY A C 1
ATOM 684 O O . GLY A 1 84 ? 3.251 -2.737 -8.625 1.00 91.19 84 GLY A O 1
ATOM 685 N N . PHE A 1 85 ? 4.537 -1.149 -7.711 1.00 94.38 85 PHE A N 1
ATOM 686 C CA . PHE A 1 85 ? 5.067 -2.009 -6.660 1.00 94.38 85 PHE A CA 1
ATOM 687 C C . PHE A 1 85 ? 4.045 -2.329 -5.555 1.00 94.38 85 PHE A C 1
ATOM 689 O O . PHE A 1 85 ? 4.009 -3.452 -5.047 1.00 94.38 85 PHE A O 1
ATOM 696 N N . TRP A 1 86 ? 3.199 -1.370 -5.170 1.00 95.31 86 TRP A N 1
ATOM 697 C CA . TRP A 1 86 ? 2.335 -1.490 -3.992 1.00 95.31 86 TRP A CA 1
ATOM 698 C C . TRP A 1 86 ? 0.949 -2.035 -4.335 1.00 95.31 86 TRP A C 1
ATOM 700 O O . TRP A 1 86 ? 0.250 -1.451 -5.156 1.00 95.31 86 TRP A O 1
ATOM 710 N N . ARG A 1 87 ? 0.490 -3.111 -3.678 1.00 94.00 87 ARG A N 1
ATOM 711 C CA . ARG A 1 87 ? -0.757 -3.799 -4.080 1.00 94.00 87 ARG A CA 1
ATOM 712 C C . ARG A 1 87 ? -1.891 -3.683 -3.071 1.00 94.00 87 ARG A C 1
ATOM 714 O O . ARG A 1 87 ? -3.020 -3.335 -3.426 1.00 94.00 87 ARG A O 1
ATOM 721 N N . ARG A 1 88 ? -1.634 -4.047 -1.815 1.00 95.56 88 ARG A N 1
ATOM 722 C CA . ARG A 1 88 ? -2.688 -4.199 -0.803 1.00 95.56 88 ARG A CA 1
ATOM 723 C C . ARG A 1 88 ? -2.157 -3.933 0.595 1.00 95.56 88 ARG A C 1
ATOM 725 O O . ARG A 1 88 ? -1.039 -4.324 0.904 1.00 95.56 88 ARG A O 1
ATOM 732 N N . LEU A 1 89 ? -2.994 -3.350 1.445 1.00 95.81 89 LEU A N 1
ATOM 733 C CA . LEU A 1 89 ? -2.782 -3.266 2.886 1.00 95.81 89 LEU A CA 1
ATOM 734 C C . LEU A 1 89 ? -3.885 -4.064 3.583 1.00 95.81 89 LEU A C 1
ATOM 736 O O . LEU A 1 89 ? -5.058 -3.726 3.468 1.00 95.81 89 LEU A O 1
ATOM 740 N N . SER A 1 90 ? -3.522 -5.114 4.309 1.00 95.56 90 SER A N 1
ATOM 741 C CA . SER A 1 90 ? -4.465 -5.932 5.076 1.00 95.56 90 SER A CA 1
ATOM 742 C C . SER A 1 90 ? -4.164 -5.781 6.558 1.00 95.56 90 SER A C 1
ATOM 744 O O . SER A 1 90 ? -3.010 -5.876 6.965 1.00 95.56 90 SER A O 1
ATOM 746 N N . MET A 1 91 ? -5.190 -5.553 7.369 1.00 94.00 91 MET A N 1
ATOM 747 C CA . MET A 1 91 ? -5.052 -5.421 8.815 1.00 94.00 91 MET A CA 1
ATOM 748 C C . MET A 1 91 ? -6.043 -6.317 9.532 1.00 94.00 91 MET A C 1
ATOM 750 O O . MET A 1 91 ? -7.190 -6.476 9.104 1.00 94.00 91 MET A O 1
ATOM 754 N N . ARG A 1 92 ? -5.597 -6.889 10.645 1.00 93.19 92 ARG A N 1
ATOM 755 C CA . ARG A 1 92 ? -6.421 -7.685 11.544 1.00 93.19 92 ARG A CA 1
ATOM 756 C C . ARG A 1 92 ? -6.090 -7.323 12.984 1.00 93.19 92 ARG A C 1
ATOM 758 O O . ARG A 1 92 ? -4.925 -7.311 13.349 1.00 93.19 92 ARG A O 1
ATOM 765 N N . ALA A 1 93 ? -7.115 -7.084 13.788 1.00 89.94 93 ALA A N 1
ATOM 766 C CA . ALA A 1 93 ? -7.004 -6.984 15.234 1.00 89.94 93 ALA A CA 1
ATOM 767 C C . ALA A 1 93 ? -7.443 -8.310 15.868 1.00 89.94 93 ALA A C 1
ATOM 769 O O . ALA A 1 93 ? -8.399 -8.943 15.405 1.00 89.94 93 ALA A O 1
ATOM 770 N N . THR A 1 94 ? -6.743 -8.743 16.907 1.00 86.94 94 THR A N 1
ATOM 771 C CA . THR A 1 94 ? -7.187 -9.834 17.777 1.00 86.94 94 THR A CA 1
ATOM 772 C C . THR A 1 94 ? -8.095 -9.288 18.879 1.00 86.94 94 THR A C 1
ATOM 774 O O . THR A 1 94 ? -8.274 -8.078 19.016 1.00 86.94 94 THR A O 1
ATOM 777 N N . HIS A 1 95 ? -8.706 -10.192 19.646 1.00 81.00 95 HIS A N 1
ATOM 778 C CA . HIS A 1 95 ? -9.494 -9.814 20.819 1.00 81.00 95 HIS A CA 1
ATOM 779 C C . HIS A 1 95 ? -8.628 -9.112 21.882 1.00 81.00 95 HIS A C 1
ATOM 781 O O . HIS A 1 95 ? -9.082 -8.163 22.510 1.00 81.00 95 HIS A O 1
ATOM 787 N N . ASP A 1 96 ? -7.357 -9.504 21.993 1.00 84.12 96 ASP A N 1
ATOM 788 C CA . ASP A 1 96 ? -6.390 -8.959 22.956 1.00 84.12 96 ASP A CA 1
ATOM 789 C C . ASP A 1 96 ? -5.695 -7.689 22.435 1.00 84.12 96 ASP A C 1
ATOM 791 O O . ASP A 1 96 ? -4.538 -7.425 22.752 1.00 84.12 96 ASP A O 1
ATOM 795 N N . GLN A 1 97 ? -6.376 -6.940 21.561 1.00 77.06 97 GLN A N 1
ATOM 796 C CA . GLN A 1 97 ? -5.914 -5.680 20.966 1.00 77.06 97 GLN A CA 1
ATOM 797 C C . GLN A 1 97 ? -4.576 -5.754 20.203 1.00 77.06 97 GLN A C 1
ATOM 799 O O . GLN A 1 97 ? -3.996 -4.727 19.852 1.00 77.06 97 GLN A O 1
ATOM 804 N N . GLN A 1 98 ? -4.093 -6.949 19.857 1.00 85.25 98 GLN A N 1
ATOM 805 C CA . GLN A 1 98 ? -2.912 -7.082 19.006 1.00 85.25 98 GLN A CA 1
ATOM 806 C C . GLN A 1 98 ? -3.294 -6.818 17.554 1.00 85.25 98 GLN A C 1
ATOM 808 O O . GLN A 1 98 ? -4.290 -7.347 17.055 1.00 85.25 98 GLN A O 1
ATOM 813 N N . ILE A 1 99 ? -2.486 -6.026 16.852 1.00 87.44 99 ILE A N 1
ATOM 814 C CA . ILE A 1 99 ? -2.727 -5.675 15.453 1.00 87.44 99 ILE A CA 1
ATOM 815 C C . ILE A 1 99 ? -1.681 -6.355 14.578 1.00 87.44 99 ILE A C 1
ATOM 817 O O . ILE A 1 99 ? -0.484 -6.138 14.723 1.00 87.44 99 ILE A O 1
ATOM 821 N N . MET A 1 100 ? -2.155 -7.156 13.631 1.00 89.88 100 MET A N 1
ATOM 822 C CA . MET A 1 100 ? -1.372 -7.680 12.523 1.00 89.88 100 MET A CA 1
ATOM 823 C C . MET A 1 100 ? -1.596 -6.802 11.299 1.00 89.88 100 MET A C 1
ATOM 825 O O . MET A 1 100 ? -2.740 -6.518 10.928 1.00 89.88 100 MET A O 1
ATOM 829 N N . LEU A 1 101 ? -0.505 -6.430 10.641 1.00 91.12 101 LEU A N 1
ATOM 830 C CA . LEU A 1 101 ? -0.519 -5.638 9.425 1.00 91.12 101 LEU A CA 1
ATOM 831 C C . LEU A 1 101 ? 0.303 -6.334 8.345 1.00 91.12 101 LEU A C 1
ATOM 833 O O . LEU A 1 101 ? 1.405 -6.811 8.591 1.00 91.12 101 LEU A O 1
ATOM 837 N N . ILE A 1 102 ? -0.260 -6.411 7.144 1.00 93.06 102 ILE A N 1
ATOM 838 C CA . ILE A 1 102 ? 0.346 -7.062 5.988 1.00 93.06 102 ILE A CA 1
ATOM 839 C C . ILE A 1 102 ? 0.300 -6.077 4.828 1.00 93.06 102 ILE A C 1
ATOM 841 O O . ILE A 1 102 ? -0.784 -5.725 4.354 1.00 93.06 102 ILE A O 1
ATOM 845 N N . VAL A 1 103 ? 1.468 -5.666 4.340 1.00 94.19 103 VAL A N 1
ATOM 846 C CA . VAL A 1 103 ? 1.590 -4.959 3.062 1.00 94.19 103 VAL A CA 1
ATOM 847 C C . VAL A 1 103 ? 1.983 -5.964 1.993 1.00 94.19 103 VAL A C 1
ATOM 849 O O . VAL A 1 103 ? 3.000 -6.640 2.094 1.00 94.19 103 VAL A O 1
ATOM 852 N N . GLN A 1 104 ? 1.149 -6.073 0.966 1.00 95.12 104 GLN A N 1
ATOM 853 C CA . GLN A 1 104 ? 1.432 -6.872 -0.212 1.00 95.12 104 GLN A CA 1
ATOM 854 C C . GLN A 1 104 ? 2.098 -5.999 -1.273 1.00 95.12 104 GLN A C 1
ATOM 856 O O . GLN A 1 104 ? 1.542 -4.974 -1.685 1.00 95.12 104 GLN A O 1
ATOM 861 N N . THR A 1 105 ? 3.242 -6.462 -1.761 1.00 95.56 105 THR A N 1
ATOM 862 C CA . THR A 1 105 ? 4.040 -5.810 -2.801 1.00 95.56 105 THR A CA 1
ATOM 863 C C . THR A 1 105 ? 4.188 -6.713 -4.027 1.00 95.56 105 THR A C 1
ATOM 865 O O . THR A 1 105 ? 3.720 -7.859 -4.043 1.00 95.56 105 THR A O 1
ATOM 868 N N . MET A 1 106 ? 4.825 -6.193 -5.073 1.00 94.81 106 MET A N 1
ATOM 869 C CA . MET A 1 106 ? 5.483 -7.020 -6.085 1.00 94.81 106 MET A CA 1
ATOM 870 C C . MET A 1 106 ? 6.705 -7.726 -5.478 1.00 94.81 106 MET A C 1
ATOM 872 O O . MET A 1 106 ? 7.144 -7.379 -4.377 1.00 94.81 106 MET A O 1
ATOM 876 N N . SER A 1 107 ? 7.210 -8.750 -6.167 1.00 92.00 107 SER A N 1
ATOM 877 C CA . SER A 1 107 ? 8.369 -9.504 -5.690 1.00 92.00 107 SER A CA 1
ATOM 878 C C . SER A 1 107 ? 9.664 -8.702 -5.824 1.00 92.00 107 SER A C 1
ATOM 880 O O . SER A 1 107 ? 9.723 -7.697 -6.540 1.00 92.00 107 SER A O 1
ATOM 882 N N . GLU A 1 108 ? 10.703 -9.155 -5.131 1.00 89.88 108 GLU A N 1
ATOM 883 C CA . GLU A 1 108 ? 12.041 -8.580 -5.234 1.00 89.88 108 GLU A CA 1
ATOM 884 C C . GLU A 1 108 ? 12.586 -8.690 -6.665 1.00 89.88 108 GLU A C 1
ATOM 886 O O . GLU A 1 108 ? 13.122 -7.721 -7.198 1.00 89.88 108 GLU A O 1
ATOM 891 N N . GLU A 1 109 ? 12.359 -9.820 -7.340 1.00 89.75 109 GLU A N 1
ATOM 892 C CA . GLU A 1 109 ? 12.785 -10.027 -8.728 1.00 89.75 109 GLU A CA 1
ATOM 893 C C . GLU A 1 109 ? 12.119 -9.023 -9.672 1.00 89.75 109 GLU A C 1
ATOM 895 O O . GLU A 1 109 ? 12.786 -8.443 -10.530 1.00 89.75 109 GLU A O 1
ATOM 900 N N . TRP A 1 110 ? 10.818 -8.765 -9.480 1.00 92.19 110 TRP A N 1
ATOM 901 C CA . TRP A 1 110 ? 10.109 -7.745 -10.251 1.00 92.19 110 TRP A CA 1
ATOM 902 C C . TRP A 1 110 ? 10.694 -6.354 -10.008 1.00 92.19 110 TRP A C 1
ATOM 904 O O . TRP A 1 110 ? 10.845 -5.580 -10.949 1.00 92.19 110 TRP A O 1
ATOM 914 N N . LEU A 1 111 ? 11.029 -6.027 -8.756 1.00 90.38 111 LEU A N 1
ATOM 915 C CA . LEU A 1 111 ? 11.603 -4.729 -8.409 1.00 90.38 111 LEU A CA 1
ATOM 916 C C . LEU A 1 111 ? 12.968 -4.528 -9.079 1.00 90.38 111 LEU A C 1
ATOM 918 O O . LEU A 1 111 ? 13.202 -3.475 -9.670 1.00 90.38 111 LEU A O 1
ATOM 922 N N . ILE A 1 112 ? 13.831 -5.546 -9.048 1.00 86.62 112 ILE A N 1
ATOM 923 C CA . ILE A 1 112 ? 15.137 -5.529 -9.721 1.00 86.62 112 ILE A CA 1
ATOM 924 C C . ILE A 1 112 ? 14.961 -5.327 -11.232 1.00 86.62 112 ILE A C 1
ATOM 926 O O . ILE A 1 112 ? 15.654 -4.505 -11.833 1.00 86.62 112 ILE A O 1
ATOM 930 N N . GLU A 1 113 ? 14.011 -6.029 -11.854 1.00 87.44 113 GLU A N 1
ATOM 931 C CA . GLU A 1 113 ? 13.718 -5.872 -13.282 1.00 87.44 113 GLU A CA 1
ATOM 932 C C . GLU A 1 113 ? 13.185 -4.465 -13.609 1.00 87.44 113 GLU A C 1
ATOM 934 O O . GLU A 1 113 ? 13.609 -3.845 -14.587 1.00 87.44 113 GLU A O 1
ATOM 939 N N . ALA A 1 114 ? 12.274 -3.937 -12.787 1.00 87.44 114 ALA A N 1
ATOM 940 C CA . ALA A 1 114 ? 11.690 -2.611 -12.966 1.00 87.44 114 ALA A CA 1
ATOM 941 C C . ALA A 1 114 ? 12.726 -1.487 -12.804 1.00 87.44 114 ALA A C 1
ATOM 943 O O . ALA A 1 114 ? 12.665 -0.491 -13.528 1.00 87.44 114 ALA A O 1
ATOM 944 N N . LEU A 1 115 ? 13.690 -1.650 -11.895 1.00 84.25 115 LEU A N 1
ATOM 945 C CA . LEU A 1 115 ? 14.826 -0.739 -11.742 1.00 84.25 115 LEU A CA 1
ATOM 946 C C . LEU A 1 115 ? 15.751 -0.829 -12.963 1.00 84.25 115 LEU A C 1
ATOM 948 O O . LEU A 1 115 ? 16.043 0.189 -13.588 1.00 84.25 115 LEU A O 1
ATOM 952 N N . GLY A 1 116 ? 16.099 -2.043 -13.398 1.00 79.25 116 GLY A N 1
ATOM 953 C CA . GLY A 1 116 ? 16.949 -2.269 -14.572 1.00 79.25 116 GLY A CA 1
ATOM 954 C C . GLY A 1 116 ? 16.390 -1.697 -15.880 1.00 79.25 116 GLY A C 1
ATOM 955 O O . GLY A 1 116 ? 17.157 -1.206 -16.700 1.00 79.25 116 GLY A O 1
ATOM 956 N N . LYS A 1 117 ? 15.063 -1.698 -16.068 1.00 73.44 117 LYS A N 1
ATOM 957 C CA . LYS A 1 117 ? 14.403 -1.088 -17.240 1.00 73.44 117 LYS A CA 1
ATOM 958 C C . LYS A 1 117 ? 14.377 0.444 -17.216 1.00 73.44 11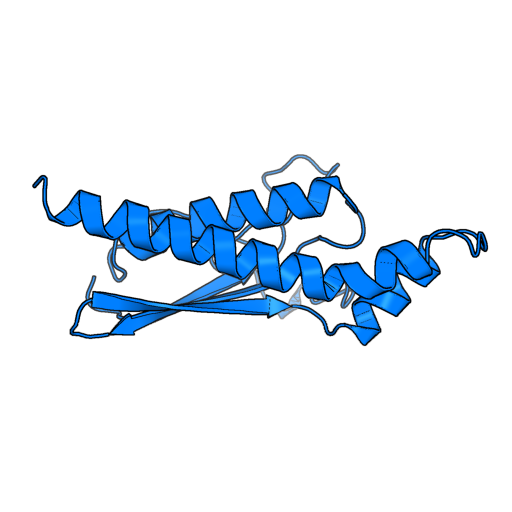7 LYS A C 1
ATOM 960 O O . LYS A 1 117 ? 14.228 1.047 -18.273 1.00 73.44 117 LYS A O 1
ATOM 965 N N . ASN A 1 118 ? 14.478 1.067 -16.040 1.00 64.19 118 ASN A N 1
ATOM 966 C CA . ASN A 1 118 ? 14.487 2.528 -15.893 1.00 64.19 118 ASN A CA 1
ATOM 967 C C . ASN A 1 118 ? 15.899 3.131 -15.983 1.00 64.19 118 ASN A C 1
ATOM 969 O O . ASN A 1 118 ? 16.033 4.330 -16.223 1.00 64.19 118 ASN A O 1
ATOM 973 N N . HIS A 1 119 ? 16.948 2.322 -15.809 1.00 61.16 119 HIS A N 1
ATOM 974 C CA . HIS A 1 119 ? 18.326 2.745 -16.032 1.00 61.16 119 HIS A CA 1
ATOM 975 C C . HIS A 1 119 ? 18.714 2.502 -17.491 1.00 61.16 119 HIS A C 1
ATOM 977 O O . HIS A 1 119 ? 18.805 1.367 -17.945 1.00 61.16 119 HIS A O 1
ATOM 983 N N . ASP A 1 120 ? 18.986 3.586 -18.213 1.00 54.88 120 ASP A N 1
ATOM 984 C CA . ASP A 1 120 ? 19.393 3.636 -19.625 1.00 54.88 120 ASP A CA 1
ATOM 985 C C . ASP A 1 120 ? 20.821 3.059 -19.835 1.00 54.88 120 ASP A C 1
ATOM 987 O O . ASP A 1 120 ? 21.760 3.739 -20.248 1.00 54.88 120 ASP A O 1
ATOM 991 N N . GLY A 1 121 ? 21.044 1.803 -19.432 1.00 50.72 121 GLY A N 1
ATOM 992 C CA . GLY A 1 121 ? 22.303 1.070 -19.599 1.00 50.72 121 GLY A CA 1
ATOM 993 C C . GLY A 1 121 ? 23.462 1.469 -18.672 1.00 50.72 121 GLY A C 1
ATOM 994 O O . GLY A 1 121 ? 24.570 0.963 -18.848 1.00 50.72 121 GLY A O 1
ATOM 995 N N . LYS A 1 122 ? 23.265 2.342 -17.671 1.00 51.16 122 LYS A N 1
ATOM 996 C CA . LYS A 1 122 ? 24.331 2.692 -16.710 1.00 51.16 122 LYS A CA 1
ATOM 997 C C . LYS A 1 122 ? 24.375 1.707 -15.541 1.00 51.16 122 LYS A C 1
ATOM 999 O O . LYS A 1 122 ? 23.602 1.786 -14.596 1.00 51.16 122 LYS A O 1
ATOM 1004 N N . GLN A 1 123 ? 25.343 0.800 -15.617 1.00 47.47 123 GLN A N 1
ATOM 1005 C CA . GLN A 1 123 ? 25.609 -0.341 -14.729 1.00 47.47 123 GLN A CA 1
ATOM 1006 C C . GLN A 1 123 ? 25.891 0.015 -13.247 1.00 47.47 123 GLN A C 1
ATOM 1008 O O . GLN A 1 123 ? 26.016 -0.881 -12.418 1.00 47.47 123 GLN A O 1
ATOM 1013 N N . THR A 1 124 ? 25.978 1.303 -12.895 1.00 47.22 124 THR A N 1
ATOM 1014 C CA . THR A 1 124 ? 26.426 1.805 -11.583 1.00 47.22 124 THR A CA 1
ATOM 1015 C C . THR A 1 124 ? 25.351 1.881 -10.488 1.00 47.22 124 THR A C 1
ATOM 1017 O O . THR A 1 124 ? 25.727 1.989 -9.327 1.00 47.22 124 THR A O 1
ATOM 1020 N N . ASP A 1 125 ? 24.051 1.793 -10.799 1.00 54.25 125 ASP A N 1
ATOM 1021 C CA . ASP A 1 125 ? 22.975 1.838 -9.776 1.00 54.25 125 ASP A CA 1
ATOM 1022 C C . ASP A 1 125 ? 22.494 0.449 -9.305 1.00 54.25 125 ASP A C 1
ATOM 1024 O O . ASP A 1 125 ? 21.944 0.307 -8.215 1.00 54.25 125 ASP A O 1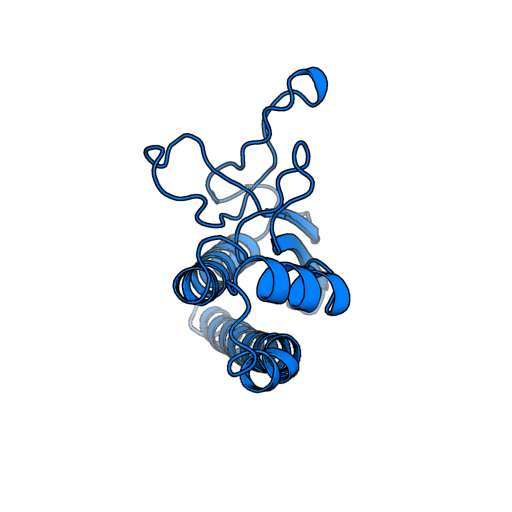
ATOM 1028 N N . VAL A 1 126 ? 22.807 -0.616 -10.049 1.00 51.41 126 VAL A N 1
ATOM 1029 C CA . VAL A 1 126 ? 22.289 -1.974 -9.787 1.00 51.41 126 VAL A CA 1
ATOM 1030 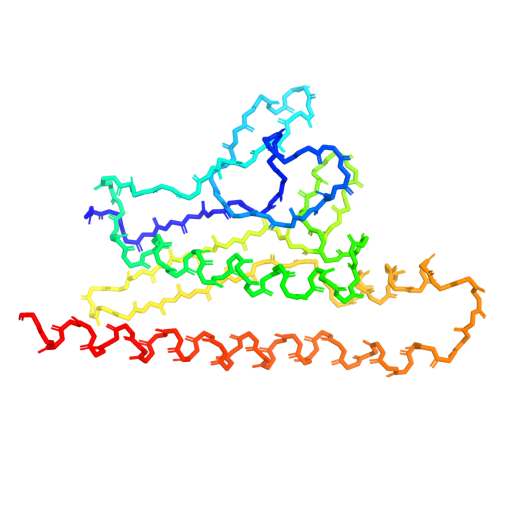C C . VAL A 1 126 ? 22.751 -2.543 -8.433 1.00 51.41 126 VAL A C 1
ATOM 1032 O O . VAL A 1 126 ? 22.014 -3.291 -7.793 1.00 51.41 126 VAL A O 1
ATOM 1035 N N . GLU A 1 127 ? 23.951 -2.199 -7.949 1.00 51.25 127 GLU A N 1
ATOM 1036 C CA . GLU A 1 127 ? 24.413 -2.628 -6.614 1.00 51.25 127 GLU A CA 1
ATOM 1037 C C . GLU A 1 127 ? 23.778 -1.828 -5.470 1.00 51.25 127 GLU A C 1
ATOM 1039 O O . GLU A 1 127 ? 23.550 -2.377 -4.391 1.00 51.25 127 GLU A O 1
ATOM 1044 N N . ARG A 1 128 ? 23.425 -0.560 -5.709 1.00 58.09 128 ARG A N 1
ATOM 1045 C CA . ARG A 1 128 ? 22.702 0.282 -4.743 1.00 58.09 128 ARG A CA 1
ATOM 1046 C C . ARG A 1 128 ? 21.257 -0.198 -4.552 1.00 58.09 128 ARG A C 1
ATOM 1048 O O . ARG A 1 128 ? 20.680 -0.031 -3.475 1.00 58.09 128 ARG A O 1
ATOM 1055 N N . ASP A 1 129 ? 20.723 -0.851 -5.577 1.00 64.06 129 ASP A N 1
ATOM 1056 C CA . ASP A 1 129 ? 19.339 -1.298 -5.686 1.00 64.06 129 ASP A CA 1
ATOM 1057 C C . ASP A 1 129 ? 19.087 -2.711 -5.143 1.00 64.06 129 ASP A C 1
ATOM 1059 O O . ASP A 1 129 ? 18.005 -2.985 -4.625 1.00 64.06 129 ASP A O 1
ATOM 1063 N N . LYS A 1 130 ? 20.091 -3.599 -5.151 1.00 63.53 130 LYS A N 1
ATOM 1064 C CA . LYS A 1 130 ? 19.953 -4.964 -4.600 1.00 63.53 130 LYS A CA 1
ATOM 1065 C C . LYS A 1 130 ? 19.601 -4.995 -3.108 1.00 63.53 130 LYS A C 1
ATOM 1067 O O . LYS A 1 130 ? 18.943 -5.918 -2.657 1.00 63.53 130 LYS A O 1
ATOM 1072 N N . GLY A 1 131 ? 19.996 -3.981 -2.337 1.00 79.44 131 GLY A N 1
ATOM 1073 C CA . GLY A 1 131 ? 19.622 -3.860 -0.921 1.00 79.44 131 GLY A CA 1
ATOM 1074 C C . GLY A 1 131 ? 18.309 -3.110 -0.682 1.00 79.44 131 GLY A C 1
ATOM 1075 O O . GLY A 1 131 ? 17.956 -2.836 0.462 1.00 79.44 131 GLY A O 1
ATOM 1076 N N . LEU A 1 132 ? 17.616 -2.673 -1.733 1.00 83.62 132 LEU A N 1
ATOM 1077 C CA . LEU A 1 132 ? 16.497 -1.745 -1.605 1.00 83.62 132 LEU A CA 1
ATOM 1078 C C . LEU A 1 132 ? 15.230 -2.430 -1.082 1.00 83.62 132 LEU A C 1
ATOM 1080 O O . LEU A 1 132 ? 14.567 -1.872 -0.212 1.00 83.62 132 LEU A O 1
ATOM 1084 N N . PHE A 1 133 ? 14.946 -3.660 -1.523 1.00 86.00 133 PHE A N 1
ATOM 1085 C CA . PHE A 1 133 ? 13.837 -4.449 -0.978 1.00 86.00 133 PHE A CA 1
ATOM 1086 C C . PHE A 1 133 ? 14.045 -4.754 0.511 1.00 86.00 133 PHE A C 1
ATOM 1088 O O . PHE A 1 133 ? 13.129 -4.578 1.311 1.00 86.00 133 PHE A O 1
ATOM 1095 N N . HIS A 1 134 ? 15.269 -5.123 0.900 1.00 87.69 134 HIS A N 1
ATOM 1096 C CA . HIS A 1 134 ? 15.603 -5.382 2.298 1.00 87.69 134 HIS A CA 1
ATOM 1097 C C . HIS A 1 134 ? 15.465 -4.129 3.174 1.00 87.69 134 HIS A C 1
ATOM 1099 O O . HIS A 1 134 ? 14.769 -4.166 4.185 1.00 87.69 134 HIS A O 1
ATOM 1105 N N . ARG A 1 135 ? 16.024 -2.988 2.743 1.00 89.56 135 ARG A N 1
ATOM 1106 C CA . ARG A 1 135 ? 15.855 -1.702 3.445 1.00 89.56 135 ARG A CA 1
ATOM 1107 C C . ARG A 1 135 ? 14.387 -1.315 3.595 1.00 89.56 135 ARG A C 1
ATOM 1109 O O . ARG A 1 135 ? 13.975 -0.868 4.658 1.00 89.56 135 ARG A O 1
ATOM 1116 N N . LEU A 1 136 ? 13.584 -1.531 2.555 1.00 89.19 136 LEU A N 1
ATOM 1117 C CA . LEU A 1 136 ? 12.144 -1.294 2.595 1.00 89.19 136 LEU A CA 1
ATOM 1118 C C . LEU A 1 136 ? 11.460 -2.165 3.655 1.00 89.19 136 LEU A C 1
ATOM 1120 O O . LEU A 1 136 ? 10.619 -1.661 4.396 1.00 89.19 136 LEU A O 1
ATOM 1124 N N . GLN A 1 137 ? 11.830 -3.444 3.768 1.00 87.62 137 GLN A N 1
ATOM 1125 C CA . GLN A 1 137 ? 11.311 -4.336 4.809 1.00 87.62 137 GLN A CA 1
ATOM 1126 C C . GLN A 1 137 ? 11.725 -3.891 6.222 1.00 87.62 137 GLN A C 1
ATOM 1128 O O . GLN A 1 137 ? 10.890 -3.895 7.133 1.00 87.62 137 GLN A O 1
ATOM 1133 N N . GLU A 1 138 ? 12.984 -3.494 6.413 1.00 90.56 138 GLU A N 1
ATOM 1134 C CA . GLU A 1 138 ? 13.505 -3.009 7.697 1.00 90.56 138 GLU A CA 1
ATOM 1135 C C . GLU A 1 138 ? 12.822 -1.707 8.130 1.00 90.56 138 GLU A C 1
ATOM 1137 O O . GLU A 1 138 ? 12.304 -1.613 9.247 1.00 90.56 138 GLU A O 1
ATOM 1142 N N . GLU A 1 139 ? 12.752 -0.719 7.236 1.00 90.12 139 GLU A N 1
ATOM 1143 C CA . GLU A 1 139 ? 12.083 0.554 7.500 1.00 90.12 139 GLU A CA 1
ATOM 1144 C C . GLU A 1 139 ? 10.598 0.354 7.772 1.00 90.12 139 GLU A C 1
ATOM 1146 O O . GLU A 1 139 ? 10.071 0.911 8.732 1.00 90.12 139 GLU A O 1
ATOM 1151 N N . PHE A 1 140 ? 9.922 -0.483 6.984 1.00 86.56 140 PHE A N 1
ATOM 1152 C CA . PHE A 1 140 ? 8.522 -0.803 7.218 1.00 86.56 140 PHE A CA 1
ATOM 1153 C C . PHE A 1 140 ? 8.306 -1.418 8.605 1.00 86.56 140 PHE A C 1
ATOM 1155 O O . PHE A 1 140 ? 7.386 -1.016 9.316 1.00 86.56 140 PHE A O 1
ATOM 1162 N N . THR A 1 141 ? 9.173 -2.341 9.026 1.00 86.00 141 THR A N 1
ATOM 1163 C CA . THR A 1 141 ? 9.108 -2.961 10.358 1.00 86.00 141 THR A CA 1
ATOM 1164 C C . THR A 1 141 ? 9.337 -1.931 11.465 1.00 86.00 141 THR A C 1
ATOM 1166 O O . THR A 1 141 ? 8.604 -1.916 12.458 1.00 86.00 141 THR A O 1
ATOM 1169 N N . SER A 1 142 ? 10.311 -1.037 11.284 1.00 87.00 142 SER A N 1
ATOM 1170 C CA . SER A 1 142 ? 10.620 0.046 12.223 1.00 87.00 142 SER A CA 1
ATOM 1171 C C . SER A 1 142 ? 9.451 1.022 12.361 1.00 87.00 142 SER A C 1
ATOM 1173 O O . SER A 1 142 ? 8.949 1.251 13.464 1.00 87.00 142 SER A O 1
ATOM 1175 N N . VAL A 1 143 ? 8.947 1.534 11.236 1.00 85.31 143 VAL A N 1
ATOM 1176 C CA . VAL A 1 143 ? 7.823 2.472 11.200 1.00 85.31 143 VAL A CA 1
ATOM 1177 C C . VAL A 1 143 ? 6.573 1.808 11.776 1.00 85.31 143 VAL A C 1
ATOM 1179 O O . VAL A 1 143 ? 5.910 2.407 12.616 1.00 85.31 143 VAL A O 1
ATOM 1182 N N . PHE A 1 144 ? 6.263 0.563 11.401 1.00 80.88 144 PHE A N 1
ATOM 1183 C CA . PHE A 1 144 ? 5.121 -0.169 11.951 1.00 80.88 144 PHE A CA 1
ATOM 1184 C C . PHE A 1 144 ? 5.221 -0.331 13.471 1.00 80.88 144 PHE A C 1
ATOM 1186 O O . PHE A 1 144 ? 4.260 -0.043 14.184 1.00 80.88 144 PHE A O 1
ATOM 1193 N N . SER A 1 145 ? 6.396 -0.707 13.978 1.00 81.50 145 SER A N 1
ATOM 1194 C CA . SER A 1 145 ? 6.631 -0.834 15.420 1.00 81.50 145 SER A CA 1
ATOM 1195 C C . SER A 1 145 ? 6.395 0.496 16.144 1.00 81.50 145 SER A C 1
ATOM 1197 O O . SER A 1 145 ? 5.729 0.526 17.178 1.00 81.50 145 SER A O 1
ATOM 1199 N N . GLN A 1 146 ? 6.848 1.615 15.567 1.00 81.69 146 GLN A N 1
ATOM 1200 C CA . GLN A 1 146 ? 6.588 2.957 16.099 1.00 81.69 146 GLN A CA 1
ATOM 1201 C C . GLN A 1 146 ? 5.101 3.332 16.039 1.00 81.69 146 GLN A C 1
ATOM 1203 O O . GLN A 1 146 ? 4.582 3.924 16.987 1.00 81.69 146 GLN A O 1
ATOM 1208 N N . MET A 1 147 ? 4.394 2.976 14.957 1.00 79.56 147 MET A N 1
ATOM 1209 C CA . MET A 1 147 ? 2.950 3.194 14.849 1.00 79.56 147 MET A CA 1
ATOM 1210 C C . MET A 1 147 ? 2.222 2.469 15.981 1.00 79.56 147 MET A C 1
ATOM 1212 O O . MET A 1 147 ? 1.469 3.112 16.708 1.00 79.56 147 MET A O 1
ATOM 1216 N N . CYS A 1 148 ? 2.486 1.176 16.174 1.00 70.81 148 CYS A N 1
ATOM 1217 C CA . CYS A 1 148 ? 1.867 0.376 17.229 1.00 70.81 148 CYS A CA 1
ATOM 1218 C C . CYS A 1 148 ? 2.197 0.898 18.631 1.00 70.81 148 CYS A C 1
ATOM 1220 O O . CYS A 1 148 ? 1.282 1.059 19.434 1.00 70.81 148 CYS A O 1
ATOM 1222 N N . ALA A 1 149 ? 3.459 1.245 18.903 1.00 73.06 149 ALA A N 1
ATOM 1223 C CA . ALA A 1 149 ? 3.849 1.826 20.184 1.00 73.06 149 ALA A CA 1
ATOM 1224 C C . ALA A 1 149 ? 3.104 3.142 20.453 1.00 73.06 149 ALA A C 1
ATOM 1226 O O . ALA A 1 149 ? 2.510 3.300 21.511 1.00 73.06 149 ALA A O 1
ATOM 1227 N N . SER A 1 150 ? 3.056 4.061 19.478 1.00 67.00 150 SER A N 1
ATOM 1228 C CA . SER A 1 150 ? 2.374 5.360 19.633 1.00 67.00 150 SER A CA 1
ATOM 1229 C C . SER A 1 150 ? 0.875 5.244 19.921 1.00 67.00 150 SER A C 1
ATOM 1231 O O . SER A 1 150 ? 0.296 6.137 20.527 1.00 67.00 150 SER A O 1
ATOM 1233 N N . LEU A 1 151 ? 0.259 4.147 19.482 1.00 63.12 151 LEU A N 1
ATOM 1234 C CA . LEU A 1 151 ? -1.169 3.898 19.615 1.00 63.12 151 LEU A CA 1
ATOM 1235 C C . LEU A 1 151 ? -1.525 3.217 20.943 1.00 63.12 151 LEU A C 1
ATOM 1237 O O . LEU A 1 151 ? -2.577 3.509 21.498 1.00 63.12 151 LEU A O 1
ATOM 1241 N N . GLN A 1 152 ? -0.634 2.383 21.493 1.00 57.78 152 GLN A N 1
ATOM 1242 C CA . GLN A 1 152 ? -0.810 1.804 22.832 1.00 57.78 152 GLN A CA 1
ATOM 1243 C C . GLN A 1 152 ? -0.846 2.875 23.934 1.00 57.78 152 GLN A C 1
ATOM 1245 O O . GLN A 1 152 ? -1.577 2.724 24.907 1.00 57.78 152 GLN A O 1
ATOM 1250 N N . TRP A 1 153 ? -0.115 3.983 23.772 1.00 45.78 153 TRP A N 1
ATOM 1251 C CA . TRP A 1 153 ? -0.138 5.091 24.737 1.00 45.78 153 TRP A CA 1
ATOM 1252 C C . TRP A 1 153 ? -1.432 5.916 24.688 1.00 45.78 153 TRP A C 1
ATOM 1254 O O . TRP A 1 153 ? -1.848 6.452 25.707 1.00 45.78 153 TRP A O 1
ATOM 1264 N N . GLN A 1 154 ? -2.117 5.977 23.541 1.00 50.44 154 GLN A N 1
ATOM 1265 C CA . GLN A 1 154 ? -3.353 6.758 23.402 1.00 50.44 154 GLN A CA 1
ATOM 1266 C C . GLN A 1 154 ? -4.584 6.093 24.038 1.00 50.44 154 GLN A C 1
ATOM 1268 O O . GLN A 1 154 ? -5.555 6.789 24.317 1.00 50.44 154 GLN A O 1
ATOM 1273 N N . GLU A 1 155 ? -4.557 4.780 24.295 1.00 47.44 155 GLU A N 1
ATOM 1274 C CA . GLU A 1 155 ? -5.626 4.091 25.038 1.00 47.44 155 GLU A CA 1
ATOM 1275 C C . GLU A 1 155 ? -5.475 4.208 26.568 1.00 47.44 155 GLU A C 1
ATOM 1277 O O . GLU A 1 155 ? -6.427 3.914 27.285 1.00 47.44 155 GLU A O 1
ATOM 1282 N N . HIS A 1 156 ? -4.323 4.666 27.079 1.00 42.00 156 HIS A N 1
ATOM 1283 C CA . HIS A 1 156 ? -4.077 4.819 28.521 1.00 42.00 156 HIS A CA 1
ATOM 1284 C C . HIS A 1 156 ? -4.308 6.237 29.069 1.00 42.00 156 HIS A C 1
ATOM 1286 O O . HIS A 1 156 ? -4.461 6.387 30.280 1.00 42.00 156 HIS A O 1
ATOM 1292 N N . ASP A 1 157 ? -4.385 7.248 28.201 1.00 37.50 157 ASP A N 1
ATOM 1293 C CA . ASP A 1 157 ? -4.628 8.652 28.572 1.00 37.50 157 ASP A CA 1
ATOM 1294 C C . ASP A 1 157 ? -6.113 9.076 28.429 1.00 37.50 157 ASP A C 1
ATOM 1296 O O . ASP A 1 157 ? -6.420 10.272 28.399 1.00 37.50 157 ASP A O 1
ATOM 1300 N N . GLY A 1 158 ? -7.037 8.111 28.308 1.00 38.12 158 GLY A N 1
ATOM 1301 C CA . GLY A 1 158 ? -8.483 8.323 28.128 1.00 38.12 158 GLY A CA 1
ATOM 1302 C C . GLY A 1 158 ? -9.337 7.844 29.294 1.00 38.12 158 GLY A C 1
ATOM 1303 O O . GLY A 1 158 ? -9.099 6.714 29.771 1.00 38.12 158 GLY A O 1
#

Organism: NCBI:txid180227

InterPro domains:
  IPR045850 tRNA (uracil(54)-C(5))-methyltransferase, metazoa type [PTHR45904] (1-157)

Radius of gyration: 16.92 Å; chains: 1; bounding box: 45×26×48 Å

Secondary structure (DSSP, 8-state):
---SEEEEEEEB-TTS-SS----EEE-EES-GGGT--EE------TTS-HHHHHHHHHHHHHHHHHHHH-TTTSSBPBTTTTB-SEEEEEEEE-TTS-EEEEEEE--HHHHHHHHHHHSSS-TTSHHHHTTHHHHHHHHHHHHHHHHHHHHHHHTT--

Foldseek 3Di:
DQDQKDKWWWFAAPPPPDDALQTAIAHWDDDPVPLDTHHDHQDDDPNDDVLVSVVRVLVSVLLRVVCVVPRQQSGGQRPVVRGHFWTMWMWGADPVRDIDIDTDTDDLVVQLVVVVVVDPPDPPCSVVSNCVVVVSVVVVVVSVVVSVVVVVVVVVVD

pLDDT: mean 80.5, std 15.35, range [37.5, 95.81]